Protein AF-S8D7U5-F1 (afdb_monomer)

Sequence (157 aa):
PKLEPFSRSRIDRAVKEPPLIQKSENQIADYCLILEGDEAYSCWKAYFELKQLEKEAPKEEVERLIIEAGGVKSLIGCLHGVTAIHKQKKESVTPSKKVTNLNTETRSCPIPDGLPKTQEELDEEETAKMPDSPFTRLLRARGRYPAWYSPAPEHET

Foldseek 3Di:
DDDDPPCPDPVNVVVPDDQPLVVLLVVLVVVLVVDDDPVSVLSVVLSVLLVVCPVVDPPVVSNVLSVVLVDNVSSSVVSVVVVVVVVVVVPVVDDDPPPPDDDDPDPPDDDPPDDPDDPVRVVVVVVPDDDDDPVSVVCVVVPPDDPVDDDDPPDDD

Nearest PDB structures (foldseek):
  6yj4-assembly1_V  TM=3.346E-01  e=2.349E+00  Yarrowia lipolytica
  7ung-assembly1_B0  TM=1.938E-01  e=5.576E-01  Homo sapiens
  3jcs-assembly1_a  TM=1.937E-01  e=6.909E+00  Leishmania donovani

InterPro domains:
  IPR037502 CCG-binding protein 1 [PTHR36345] (1-157)

Structure (mmCIF, N/CA/C/O backbone):
data_AF-S8D7U5-F1
#
_entry.id   AF-S8D7U5-F1
#
loop_
_atom_site.group_PDB
_atom_site.id
_atom_site.type_symbol
_atom_site.label_atom_id
_atom_site.label_alt_id
_atom_site.label_comp_id
_atom_site.label_asym_id
_atom_site.label_entity_id
_atom_site.label_seq_id
_atom_site.pdbx_PDB_ins_code
_atom_site.Cartn_x
_atom_site.Cartn_y
_atom_site.Cartn_z
_atom_site.occupancy
_atom_site.B_iso_or_equiv
_atom_site.auth_seq_id
_atom_site.auth_comp_id
_atom_site.auth_asym_id
_atom_site.auth_atom_id
_atom_site.pdbx_PDB_model_num
ATOM 1 N N . PRO A 1 1 ? -21.044 36.018 30.088 1.00 57.91 1 PRO A N 1
ATOM 2 C CA . PRO A 1 1 ? -21.671 34.819 29.478 1.00 57.91 1 PRO A CA 1
ATOM 3 C C . PRO A 1 1 ? -20.945 33.539 29.921 1.00 57.91 1 PRO A C 1
ATOM 5 O O . PRO A 1 1 ? -19.754 33.401 29.661 1.00 57.91 1 PRO A O 1
ATOM 8 N N . LYS A 1 2 ? -21.627 32.649 30.655 1.00 53.25 2 LYS A N 1
ATOM 9 C CA . LYS A 1 2 ? -21.073 31.334 31.012 1.00 53.25 2 LYS A CA 1
ATOM 10 C C . LYS A 1 2 ? -21.008 30.501 29.732 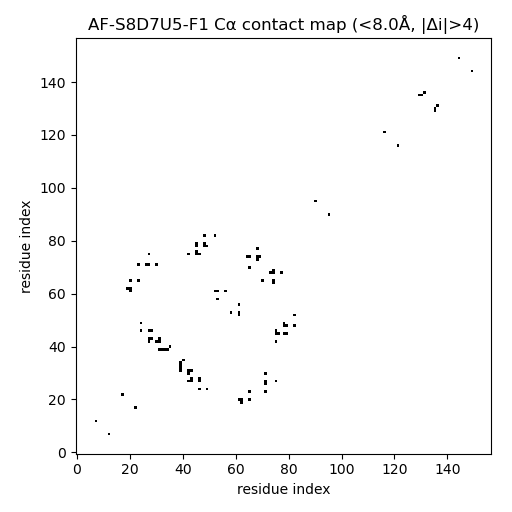1.00 53.25 2 LYS A C 1
ATOM 12 O O . LYS A 1 2 ? -22.033 30.314 29.088 1.00 53.25 2 LYS A O 1
ATOM 17 N N . LEU A 1 3 ? -19.803 30.096 29.338 1.00 64.12 3 LEU A N 1
ATOM 18 C CA . LEU A 1 3 ? -19.605 29.191 28.210 1.00 64.12 3 LEU A CA 1
ATOM 19 C C . LEU A 1 3 ? -20.190 27.830 28.595 1.00 64.12 3 LEU A C 1
ATOM 21 O O . LEU A 1 3 ? -19.908 27.331 29.686 1.00 64.12 3 LEU A O 1
ATOM 25 N N . GLU A 1 4 ? -21.028 27.279 27.719 1.00 65.94 4 GLU A N 1
ATOM 26 C CA . GLU A 1 4 ? -21.541 25.913 27.829 1.00 65.94 4 GLU A CA 1
ATOM 27 C C . GLU A 1 4 ? -20.374 24.944 28.093 1.00 65.94 4 GLU A C 1
ATOM 29 O O . GLU A 1 4 ? -19.299 25.099 27.496 1.00 65.94 4 GLU A O 1
ATOM 34 N N . PRO A 1 5 ? -20.537 23.960 28.993 1.00 62.28 5 PRO A N 1
ATOM 35 C CA . PRO A 1 5 ? -19.506 22.962 29.223 1.00 62.28 5 PRO A CA 1
ATOM 36 C C . PRO A 1 5 ? -19.161 22.261 27.903 1.00 62.28 5 PRO A C 1
ATOM 38 O O . PRO A 1 5 ? -20.036 21.855 27.142 1.00 62.28 5 PRO A O 1
ATOM 41 N N . PHE A 1 6 ? -17.862 22.078 27.647 1.00 60.34 6 PHE A N 1
ATOM 42 C CA . PHE A 1 6 ? -17.303 21.358 26.493 1.00 60.34 6 PHE A CA 1
ATOM 43 C C . PHE A 1 6 ? -17.616 19.842 26.512 1.00 60.34 6 PHE A C 1
ATOM 45 O O . PHE A 1 6 ? -16.821 19.021 26.056 1.00 60.34 6 PHE A O 1
ATOM 52 N N . SER A 1 7 ? -18.764 19.416 27.038 1.00 61.59 7 SER A N 1
ATOM 53 C CA . SER A 1 7 ? -19.186 18.021 26.995 1.00 61.59 7 SER A CA 1
ATOM 54 C C . SER A 1 7 ? -19.804 17.718 25.632 1.00 61.59 7 SER A C 1
ATOM 56 O O . SER A 1 7 ? -21.020 17.600 25.491 1.00 61.59 7 SER A O 1
ATOM 58 N N . ARG A 1 8 ? -18.960 17.571 24.604 1.00 59.62 8 ARG A N 1
ATOM 59 C CA . ARG A 1 8 ? -19.375 16.840 23.401 1.00 59.62 8 ARG A CA 1
ATOM 60 C C . ARG A 1 8 ? -19.725 15.421 23.835 1.00 59.62 8 ARG A C 1
ATOM 62 O O . ARG A 1 8 ? -18.901 14.740 24.448 1.00 59.62 8 ARG A O 1
ATOM 69 N N . SER A 1 9 ? -20.958 14.991 23.575 1.00 64.94 9 SER A N 1
ATOM 70 C CA . SER A 1 9 ? -21.384 13.640 23.928 1.00 64.94 9 SER A CA 1
ATOM 71 C C . SER A 1 9 ? -20.519 12.626 23.166 1.00 64.94 9 SER A C 1
ATOM 73 O O . SER A 1 9 ? -20.139 12.850 22.016 1.00 64.94 9 SER A O 1
ATOM 75 N N . ARG A 1 10 ? -20.180 11.495 23.801 1.00 60.50 10 ARG A N 1
ATOM 76 C CA . ARG A 1 10 ? -19.413 10.410 23.150 1.00 60.50 10 ARG A CA 1
ATOM 77 C C . ARG A 1 10 ? -20.063 9.948 21.836 1.00 60.50 10 ARG A C 1
ATOM 79 O O . ARG A 1 10 ? -19.364 9.526 20.924 1.00 60.50 10 ARG A O 1
ATOM 86 N N . ILE A 1 11 ? -21.384 10.089 21.747 1.00 60.91 11 ILE A N 1
ATOM 87 C CA . ILE A 1 11 ? -22.204 9.753 20.584 1.00 60.91 11 ILE A CA 1
ATOM 88 C C . ILE A 1 11 ? -21.976 10.765 19.452 1.00 60.91 11 ILE A C 1
ATOM 90 O O . ILE A 1 11 ? -21.735 10.360 18.322 1.00 60.91 11 ILE A O 1
ATOM 94 N N . ASP A 1 12 ? -21.949 12.066 19.753 1.00 58.88 12 ASP A N 1
ATOM 95 C CA . ASP A 1 12 ? -21.686 13.123 18.762 1.00 58.88 12 ASP A CA 1
ATOM 96 C C . ASP A 1 12 ? -20.269 13.004 18.160 1.00 58.88 12 ASP A C 1
ATOM 98 O O . ASP A 1 12 ? -20.044 13.278 16.982 1.00 58.88 12 ASP A O 1
ATOM 102 N N . ARG A 1 13 ? -19.310 12.487 18.942 1.00 59.19 13 ARG A N 1
ATOM 103 C CA . ARG A 1 13 ? -17.960 12.159 18.456 1.00 59.19 13 ARG A CA 1
ATOM 104 C C . ARG A 1 13 ? -17.940 10.937 17.530 1.00 59.19 13 ARG A C 1
ATOM 106 O O . ARG A 1 13 ? -17.255 10.976 16.516 1.00 59.19 13 ARG A O 1
ATOM 113 N N . ALA A 1 14 ? -18.708 9.893 17.843 1.00 59.56 14 ALA A N 1
ATOM 114 C CA . ALA A 1 14 ? -18.807 8.686 17.018 1.00 59.56 14 ALA A CA 1
ATOM 115 C C . ALA A 1 14 ? -19.539 8.922 15.685 1.00 59.56 14 ALA A C 1
ATOM 117 O O . ALA A 1 14 ? -19.235 8.268 14.696 1.00 59.56 14 ALA A O 1
ATOM 118 N N . VAL A 1 15 ? -20.487 9.865 15.647 1.00 57.50 15 VAL A N 1
ATOM 119 C CA . VAL A 1 15 ? -21.241 10.214 14.429 1.00 57.50 15 VAL A CA 1
ATOM 120 C C . VAL A 1 15 ? -20.418 11.088 13.478 1.00 57.50 15 VAL A C 1
ATOM 122 O O . VAL A 1 15 ? -20.611 11.036 12.265 1.00 57.50 15 VAL A O 1
ATOM 125 N N . LYS A 1 16 ? -19.505 11.906 14.014 1.00 54.47 16 LYS A N 1
ATOM 126 C CA . LYS A 1 16 ? -18.774 12.918 13.238 1.00 54.47 16 LYS A CA 1
ATOM 127 C C . LYS A 1 16 ? -17.364 12.498 12.839 1.00 54.47 16 LYS A C 1
ATOM 129 O O . LYS A 1 16 ? -16.827 13.026 11.868 1.00 54.47 16 LYS A O 1
ATOM 134 N N . GLU A 1 17 ? -16.744 11.589 13.587 1.00 54.56 17 GLU A N 1
ATOM 135 C CA . GLU A 1 17 ? -15.427 11.072 13.245 1.00 54.56 17 GLU A CA 1
ATOM 136 C C . GLU A 1 17 ? -15.556 9.891 12.272 1.00 54.56 17 GLU A C 1
ATOM 138 O O . GLU A 1 17 ? -16.185 8.894 12.626 1.00 54.56 17 GLU A O 1
ATOM 143 N N . PRO A 1 18 ? -14.952 9.965 11.067 1.00 64.75 18 PRO A N 1
ATOM 144 C CA . PRO A 1 18 ? -14.924 8.816 10.173 1.00 64.75 18 PRO A CA 1
ATOM 145 C C . PRO A 1 18 ? -14.274 7.615 10.878 1.00 64.75 18 PRO A C 1
ATOM 147 O O . PRO A 1 18 ? -13.407 7.824 11.742 1.00 64.75 18 PRO A O 1
ATOM 150 N N . PRO A 1 19 ? -14.680 6.378 10.533 1.00 81.94 19 PRO A N 1
ATOM 151 C CA . PRO A 1 19 ? -14.127 5.169 11.131 1.00 81.94 19 PRO A CA 1
ATOM 152 C C . PRO A 1 19 ? -12.598 5.212 11.086 1.00 81.94 19 PRO A C 1
ATOM 154 O O . PRO A 1 19 ? -12.007 5.692 10.115 1.00 81.94 19 PRO A O 1
ATOM 157 N N . LEU A 1 20 ? -11.952 4.749 12.159 1.00 85.75 20 LEU A N 1
ATOM 158 C CA . LEU A 1 20 ? -10.504 4.889 12.346 1.00 85.75 20 LEU A CA 1
ATOM 159 C C . LEU A 1 20 ? -9.718 4.320 11.154 1.00 85.75 20 LEU A C 1
ATOM 161 O O . LEU A 1 20 ? -8.744 4.924 10.709 1.00 85.75 20 LEU A O 1
ATOM 165 N N . ILE A 1 21 ? -10.215 3.218 10.593 1.00 87.56 21 ILE A N 1
ATOM 166 C CA . ILE A 1 21 ? -9.684 2.574 9.390 1.00 87.56 21 ILE A CA 1
ATOM 167 C C . ILE A 1 21 ? -9.692 3.550 8.206 1.00 87.56 21 ILE A C 1
ATOM 169 O O . ILE A 1 21 ? -8.641 3.824 7.635 1.00 87.56 21 ILE A O 1
ATOM 173 N N . GLN A 1 22 ? -10.827 4.187 7.906 1.00 90.56 22 GLN A N 1
ATOM 174 C CA . GLN A 1 22 ? -10.925 5.159 6.812 1.00 90.56 22 GLN A CA 1
ATOM 175 C C . GLN A 1 22 ? -9.991 6.363 7.011 1.00 90.56 22 GLN A C 1
ATOM 177 O O . GLN A 1 22 ? -9.412 6.870 6.051 1.00 90.56 22 GLN A O 1
ATOM 182 N N . LYS A 1 23 ? -9.796 6.824 8.254 1.00 90.88 23 LYS A N 1
ATOM 183 C CA . LYS A 1 23 ? -8.806 7.878 8.536 1.00 90.88 23 LYS A CA 1
ATOM 184 C C . LYS A 1 23 ? -7.391 7.418 8.204 1.00 90.88 23 LYS A C 1
ATOM 186 O O . LYS A 1 23 ? -6.655 8.164 7.567 1.00 90.88 23 LYS A O 1
ATOM 191 N N . SER A 1 24 ? -7.022 6.212 8.631 1.00 92.00 24 SER A N 1
ATOM 192 C CA . SER A 1 24 ? -5.694 5.657 8.365 1.00 92.00 24 SER A CA 1
ATOM 193 C C . SER A 1 24 ? -5.453 5.417 6.873 1.00 92.00 24 SER A C 1
ATOM 195 O O . SER A 1 24 ? -4.368 5.698 6.382 1.00 92.00 24 SER A O 1
ATOM 197 N N . GLU A 1 25 ? -6.477 5.006 6.125 1.00 93.19 25 GLU A N 1
ATOM 198 C CA . GLU A 1 25 ? -6.412 4.854 4.670 1.00 93.19 25 GLU A CA 1
ATOM 199 C C . GLU A 1 25 ? -6.118 6.172 3.966 1.00 93.19 25 GLU A C 1
ATOM 201 O O . GLU A 1 25 ? -5.229 6.224 3.120 1.00 93.19 25 GLU A O 1
ATOM 206 N N . ASN A 1 26 ? -6.835 7.235 4.336 1.00 93.88 26 ASN A N 1
ATOM 207 C CA . ASN A 1 26 ? -6.599 8.561 3.775 1.00 93.88 26 ASN A CA 1
ATOM 208 C C . ASN A 1 26 ? -5.185 9.047 4.113 1.00 93.88 26 ASN A C 1
ATOM 210 O O . ASN A 1 26 ? -4.484 9.535 3.239 1.00 93.88 26 ASN A O 1
ATOM 214 N N . GLN A 1 27 ? -4.729 8.839 5.351 1.00 94.12 27 GLN A N 1
ATOM 215 C CA . GLN A 1 27 ? -3.374 9.212 5.765 1.00 94.12 27 GLN A CA 1
ATOM 216 C C . GLN A 1 27 ? -2.282 8.443 5.012 1.00 94.12 27 GLN A C 1
ATOM 218 O O . GLN A 1 27 ? -1.257 9.030 4.672 1.00 94.12 27 GLN A O 1
ATOM 223 N N . ILE A 1 28 ? -2.481 7.145 4.758 1.00 95.25 28 ILE A N 1
ATOM 224 C CA . ILE A 1 28 ? -1.566 6.356 3.927 1.00 95.25 28 ILE A CA 1
ATOM 225 C C . ILE A 1 28 ? -1.582 6.904 2.501 1.00 95.25 28 ILE A C 1
ATOM 227 O O . ILE A 1 28 ? -0.514 7.167 1.966 1.00 95.25 28 ILE A O 1
ATOM 231 N N . ALA A 1 29 ? -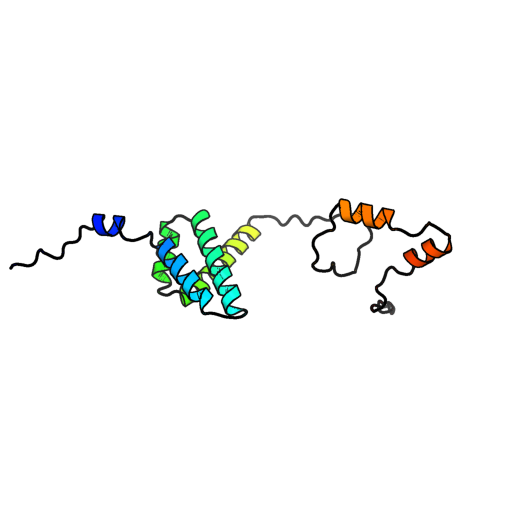2.757 7.127 1.906 1.00 95.38 29 ALA A N 1
ATOM 232 C CA . ALA A 1 29 ? -2.871 7.652 0.547 1.00 95.38 29 ALA A CA 1
ATOM 233 C C . ALA A 1 29 ? -2.173 9.015 0.400 1.00 95.38 29 ALA A C 1
ATOM 235 O O . ALA A 1 29 ? -1.339 9.177 -0.487 1.00 95.38 29 ALA A O 1
ATOM 236 N N . ASP A 1 30 ? -2.434 9.951 1.316 1.00 96.00 30 ASP A N 1
ATOM 237 C CA . ASP A 1 30 ? -1.786 11.265 1.354 1.00 96.00 30 ASP A CA 1
ATOM 238 C C . ASP A 1 30 ? -0.260 11.138 1.475 1.00 96.00 30 ASP A C 1
ATOM 240 O O . ASP A 1 30 ? 0.486 11.855 0.810 1.00 96.00 30 ASP A O 1
ATOM 244 N N . TYR A 1 31 ? 0.221 10.194 2.289 1.00 95.25 31 TYR A N 1
ATOM 245 C CA . TYR A 1 31 ? 1.650 9.925 2.428 1.00 95.25 31 TYR A CA 1
ATOM 246 C C . TYR A 1 31 ? 2.253 9.318 1.152 1.00 95.25 31 TYR A C 1
ATOM 248 O O . TYR A 1 31 ? 3.333 9.732 0.736 1.00 95.25 31 TYR A O 1
ATOM 256 N N . CYS A 1 32 ? 1.550 8.394 0.491 1.00 95.56 32 CYS A N 1
ATOM 257 C CA . CYS A 1 32 ? 2.016 7.775 -0.749 1.00 95.56 32 CYS A CA 1
ATOM 258 C C . CYS A 1 32 ? 2.109 8.773 -1.909 1.00 95.56 32 CYS A C 1
ATOM 260 O O . CYS A 1 32 ? 2.929 8.571 -2.798 1.00 95.56 32 CYS A O 1
ATOM 262 N N . LEU A 1 33 ? 1.305 9.843 -1.905 1.00 95.12 33 LEU A N 1
ATOM 263 C CA . LEU A 1 33 ? 1.369 10.906 -2.915 1.00 95.12 33 LEU A CA 1
ATOM 264 C C . LEU A 1 33 ? 2.641 11.760 -2.818 1.00 95.12 33 LEU A C 1
ATOM 266 O O . LEU A 1 33 ? 3.023 12.386 -3.800 1.00 95.12 33 LEU A O 1
ATOM 270 N N . ILE A 1 34 ? 3.273 11.814 -1.643 1.00 95.38 34 ILE A N 1
ATOM 271 C CA . ILE A 1 34 ? 4.488 12.609 -1.402 1.00 95.38 34 ILE A CA 1
ATOM 272 C C . ILE A 1 34 ? 5.755 11.814 -1.762 1.00 95.38 34 ILE A C 1
ATOM 274 O O . ILE A 1 34 ? 6.812 12.402 -1.981 1.00 95.38 34 ILE A O 1
ATOM 278 N N . LEU A 1 35 ? 5.668 10.484 -1.796 1.00 94.62 35 LEU A N 1
ATOM 279 C CA . LEU A 1 35 ? 6.797 9.604 -2.083 1.00 94.62 35 LEU A CA 1
ATOM 280 C C . LEU A 1 35 ? 6.982 9.383 -3.588 1.00 94.62 35 LEU A C 1
ATOM 282 O O . LEU A 1 35 ? 6.026 9.401 -4.359 1.00 94.62 35 LEU A O 1
ATOM 286 N N . GLU A 1 36 ? 8.214 9.073 -3.987 1.00 94.56 36 GLU A N 1
ATOM 287 C CA . GLU A 1 36 ? 8.573 8.713 -5.362 1.00 94.56 36 GLU A CA 1
ATOM 288 C C . GLU A 1 36 ? 9.324 7.369 -5.399 1.00 94.56 36 GLU A C 1
ATOM 290 O O . GLU A 1 36 ? 9.890 6.920 -4.399 1.00 94.56 36 GLU A O 1
ATOM 295 N N . GLY A 1 37 ? 9.321 6.704 -6.559 1.00 94.56 37 GLY A N 1
ATOM 296 C CA . GLY A 1 37 ? 10.062 5.457 -6.785 1.00 94.56 37 GLY A CA 1
ATOM 297 C C . GLY A 1 37 ? 9.534 4.243 -6.006 1.00 94.56 37 GLY A C 1
ATOM 298 O O . GLY A 1 37 ? 8.326 4.071 -5.822 1.00 94.56 37 GLY A O 1
ATOM 299 N N . ASP A 1 38 ? 10.450 3.382 -5.559 1.00 93.12 38 ASP A N 1
ATOM 300 C CA . ASP A 1 38 ? 10.125 2.110 -4.894 1.00 93.12 38 ASP A CA 1
ATOM 301 C C . ASP A 1 38 ? 9.404 2.305 -3.553 1.00 93.12 38 ASP A C 1
ATOM 303 O O . ASP A 1 38 ? 8.550 1.499 -3.173 1.00 93.12 38 ASP A O 1
ATOM 307 N N . GLU A 1 39 ? 9.695 3.400 -2.848 1.00 92.56 39 GLU A N 1
ATOM 308 C CA . GLU A 1 39 ? 9.019 3.736 -1.595 1.00 92.56 39 GLU A CA 1
ATOM 309 C C . GLU A 1 39 ? 7.536 4.045 -1.829 1.00 92.56 39 GLU A C 1
ATOM 311 O O . GLU A 1 39 ? 6.681 3.595 -1.061 1.00 92.56 39 GLU A O 1
ATOM 316 N N . ALA A 1 40 ? 7.215 4.745 -2.923 1.00 94.00 40 ALA A N 1
ATOM 317 C CA . ALA A 1 40 ? 5.836 5.011 -3.320 1.00 94.00 40 ALA A CA 1
ATOM 318 C C . ALA A 1 40 ? 5.103 3.711 -3.674 1.00 94.00 40 ALA A C 1
ATOM 320 O O . ALA A 1 40 ? 3.977 3.494 -3.224 1.00 94.00 40 ALA A O 1
ATOM 321 N N . TYR A 1 41 ? 5.756 2.811 -4.419 1.00 94.88 41 TYR A N 1
ATOM 322 C CA . TYR A 1 41 ? 5.191 1.500 -4.742 1.00 94.88 41 TYR A CA 1
ATOM 323 C C . TYR A 1 41 ? 4.899 0.679 -3.478 1.00 94.88 41 TYR A C 1
ATOM 325 O O . TYR A 1 41 ? 3.792 0.157 -3.319 1.00 94.88 41 TYR A O 1
ATOM 333 N N . SER A 1 42 ? 5.856 0.601 -2.547 1.00 95.06 42 SER A N 1
ATOM 334 C CA . SER A 1 42 ? 5.667 -0.091 -1.267 1.00 95.06 42 SER A CA 1
ATOM 335 C C . SER A 1 42 ? 4.526 0.534 -0.457 1.00 95.06 42 SER A C 1
ATOM 337 O O . SER A 1 42 ? 3.677 -0.183 0.068 1.00 95.06 42 SER A O 1
ATOM 339 N N . CYS A 1 43 ? 4.442 1.865 -0.417 1.00 96.81 43 CYS A N 1
ATOM 340 C CA . CYS A 1 43 ? 3.373 2.587 0.269 1.00 96.81 43 CYS A CA 1
ATOM 341 C C . CYS A 1 43 ? 1.985 2.243 -0.297 1.00 96.81 43 CYS A C 1
ATOM 343 O O . CYS A 1 43 ? 1.085 1.844 0.448 1.00 96.81 43 CYS A O 1
ATOM 345 N N . TRP A 1 44 ? 1.816 2.315 -1.621 1.00 97.00 44 TRP A N 1
ATOM 346 C CA . TRP A 1 44 ? 0.558 1.950 -2.279 1.00 97.00 44 TRP A CA 1
ATOM 347 C C . TRP A 1 44 ? 0.210 0.478 -2.078 1.00 97.00 44 TRP A C 1
ATOM 349 O O . TRP A 1 44 ? -0.953 0.126 -1.883 1.00 97.00 44 TRP A O 1
ATOM 359 N N . LYS A 1 45 ? 1.211 -0.400 -2.057 1.00 96.50 45 LYS A N 1
ATOM 360 C CA . LYS A 1 45 ? 1.007 -1.808 -1.727 1.00 96.50 45 LYS A CA 1
ATOM 361 C C . LYS A 1 45 ? 0.466 -1.980 -0.304 1.00 96.50 45 LYS A C 1
ATOM 363 O O . LYS A 1 45 ? -0.493 -2.729 -0.126 1.00 96.50 45 LYS A O 1
ATOM 368 N N . ALA A 1 46 ? 1.000 -1.256 0.681 1.00 96.62 46 ALA A N 1
ATOM 369 C CA . ALA A 1 46 ? 0.487 -1.289 2.052 1.00 96.62 46 ALA A CA 1
ATOM 370 C C . ALA A 1 46 ? -0.965 -0.788 2.141 1.00 96.62 46 ALA A C 1
ATOM 372 O O . ALA A 1 46 ? -1.767 -1.364 2.874 1.00 96.62 46 ALA A O 1
ATOM 373 N N . TYR A 1 47 ? -1.341 0.223 1.351 1.00 96.12 47 TYR A N 1
ATOM 374 C CA . TYR A 1 47 ? -2.733 0.675 1.250 1.00 96.12 47 TYR A CA 1
ATOM 375 C C . TYR A 1 47 ? -3.680 -0.464 0.824 1.00 96.12 47 TYR A C 1
ATOM 377 O O . TYR A 1 47 ? -4.710 -0.701 1.460 1.00 96.12 47 TYR A O 1
ATOM 385 N N . PHE A 1 48 ? -3.318 -1.220 -0.218 1.00 95.50 48 PHE A N 1
ATOM 386 C CA . PHE A 1 48 ? -4.117 -2.369 -0.661 1.00 95.50 48 PHE A CA 1
ATOM 387 C C . PHE A 1 48 ? -4.110 -3.521 0.347 1.00 95.50 48 PHE A C 1
ATOM 389 O O . PHE A 1 48 ? -5.119 -4.205 0.511 1.00 95.50 48 PHE A O 1
ATOM 396 N N . GLU A 1 49 ? -2.996 -3.728 1.043 1.00 95.12 49 GLU A N 1
ATOM 397 C CA . GLU A 1 49 ? -2.881 -4.720 2.110 1.00 95.12 49 GLU A CA 1
ATOM 398 C C . GLU A 1 49 ? -3.793 -4.391 3.299 1.00 95.12 49 GLU A C 1
ATOM 400 O O . GLU A 1 49 ? -4.467 -5.291 3.798 1.00 95.12 49 GLU A O 1
ATOM 405 N N . LEU A 1 50 ? -3.913 -3.116 3.689 1.00 94.06 50 LEU A N 1
ATOM 406 C CA . LEU A 1 50 ? -4.871 -2.670 4.707 1.00 94.06 50 LEU A CA 1
ATOM 407 C C . LEU A 1 50 ? -6.318 -2.935 4.270 1.00 94.06 50 LEU A C 1
ATOM 409 O O . LEU A 1 50 ? -7.094 -3.509 5.033 1.00 94.06 50 LEU A O 1
ATOM 413 N N . LYS A 1 51 ? -6.662 -2.602 3.019 1.00 93.25 51 LYS A N 1
ATOM 414 C CA . LYS A 1 51 ? -7.983 -2.891 2.431 1.00 93.25 51 LYS A CA 1
ATOM 415 C C . LYS A 1 51 ? -8.302 -4.380 2.376 1.00 93.25 51 LYS A C 1
ATOM 417 O O . LYS A 1 51 ? -9.460 -4.777 2.501 1.00 93.25 51 LYS A O 1
ATOM 422 N N . GLN A 1 52 ? -7.292 -5.212 2.145 1.00 92.75 52 GLN A N 1
ATOM 423 C CA . GLN A 1 52 ? -7.459 -6.657 2.158 1.00 92.75 52 GLN A CA 1
ATOM 424 C C . GLN A 1 52 ? -7.639 -7.173 3.588 1.00 92.75 52 GLN A C 1
ATOM 426 O O . GLN A 1 52 ? -8.508 -8.008 3.829 1.00 92.75 52 GLN A O 1
ATOM 431 N N . LEU A 1 53 ? -6.868 -6.648 4.540 1.00 91.44 53 LEU A N 1
ATOM 432 C CA . LEU A 1 53 ? -6.969 -7.018 5.946 1.00 91.44 53 LEU A CA 1
ATOM 433 C C . LEU A 1 53 ? -8.330 -6.630 6.540 1.00 91.44 53 LEU A C 1
ATOM 435 O O . LEU A 1 53 ? -8.905 -7.425 7.272 1.00 91.44 53 LEU A O 1
ATOM 439 N N . GLU A 1 54 ? -8.897 -5.483 6.151 1.00 90.62 54 GLU A N 1
ATOM 440 C CA . GLU A 1 54 ? -10.262 -5.070 6.521 1.00 90.62 54 GLU A CA 1
ATOM 441 C C . GLU A 1 54 ? -11.327 -6.108 6.112 1.00 90.62 54 GLU A C 1
ATOM 443 O O . GLU A 1 54 ? -12.345 -6.259 6.788 1.00 90.62 54 GLU A O 1
ATOM 448 N N . LYS A 1 55 ? -11.098 -6.846 5.017 1.00 89.75 55 LYS A N 1
ATOM 449 C CA . LYS A 1 55 ? -12.009 -7.898 4.536 1.00 89.75 55 LYS A CA 1
ATOM 450 C C . LYS A 1 55 ? -11.773 -9.250 5.205 1.00 89.75 55 LYS A C 1
ATOM 452 O O . LYS A 1 55 ? -12.712 -10.033 5.319 1.00 89.75 55 LYS A O 1
ATOM 457 N N . GLU A 1 56 ? -10.529 -9.559 5.564 1.00 88.94 56 GLU A N 1
ATOM 458 C CA . GLU A 1 56 ? -10.135 -10.875 6.085 1.00 88.94 56 GLU A CA 1
ATOM 459 C C . GLU A 1 56 ? -10.221 -10.969 7.616 1.00 88.94 56 GLU A C 1
ATOM 461 O O . GLU A 1 56 ? -10.508 -12.044 8.141 1.00 88.94 56 GLU A O 1
ATOM 466 N N . ALA A 1 57 ? -9.982 -9.866 8.327 1.00 87.75 57 ALA A N 1
ATOM 467 C CA . ALA A 1 57 ? -9.895 -9.806 9.783 1.00 87.75 57 ALA A CA 1
ATOM 468 C C . ALA A 1 57 ? -11.067 -9.015 10.400 1.00 87.75 57 ALA A C 1
ATOM 470 O O . ALA A 1 57 ? -11.688 -8.181 9.734 1.00 87.75 57 ALA A O 1
ATOM 471 N N . PRO A 1 58 ? -11.396 -9.240 11.686 1.00 89.25 58 PRO A N 1
ATOM 472 C CA . PRO A 1 58 ? -12.392 -8.432 12.378 1.00 89.25 58 PRO A CA 1
ATOM 473 C C . PRO A 1 58 ? -11.922 -6.977 12.521 1.00 89.25 58 PRO A C 1
ATOM 475 O O . PRO A 1 58 ? -10.756 -6.707 12.811 1.00 89.25 58 PRO A O 1
ATOM 478 N N . LYS A 1 59 ? -12.858 -6.029 12.397 1.00 87.19 59 LYS A N 1
ATOM 479 C CA . LYS A 1 59 ? -12.574 -4.580 12.446 1.00 87.19 59 LYS A CA 1
ATOM 480 C C . LYS A 1 59 ? -11.796 -4.157 13.695 1.00 87.19 59 LYS A C 1
ATOM 482 O O . LYS A 1 59 ? -10.879 -3.353 13.598 1.00 87.19 59 LYS A O 1
ATOM 487 N N . GLU A 1 60 ? -12.110 -4.749 14.844 1.00 87.50 60 GLU A N 1
ATOM 488 C CA . GLU A 1 60 ? -11.437 -4.469 16.120 1.00 87.50 60 GLU A CA 1
ATOM 489 C C . GLU A 1 60 ? -9.939 -4.815 16.100 1.00 87.50 60 GLU A C 1
ATOM 491 O O . GLU A 1 60 ? -9.133 -4.153 16.748 1.00 87.50 60 GLU A O 1
ATOM 496 N N . GLU A 1 61 ? -9.538 -5.859 15.371 1.00 88.19 61 GLU A N 1
ATOM 497 C CA . GLU A 1 61 ? -8.130 -6.245 15.242 1.00 88.19 61 GLU A CA 1
ATOM 498 C C . GLU A 1 61 ? -7.366 -5.270 14.347 1.00 88.19 61 GLU A C 1
ATOM 500 O O . GLU A 1 61 ? -6.268 -4.846 14.703 1.00 88.19 61 GLU A O 1
ATOM 505 N N . VAL A 1 62 ? -7.990 -4.837 13.249 1.00 90.12 62 VAL A N 1
ATOM 506 C CA . VAL A 1 62 ? -7.425 -3.823 12.350 1.00 90.12 62 VAL A CA 1
ATOM 507 C C . VAL A 1 62 ? -7.261 -2.486 13.074 1.00 90.12 62 VAL A C 1
ATOM 509 O O . VAL A 1 62 ? -6.213 -1.852 12.979 1.00 90.12 62 VAL A O 1
ATOM 512 N N . GLU A 1 63 ? -8.255 -2.073 13.861 1.00 90.56 63 GLU A N 1
ATOM 513 C CA . GLU A 1 63 ? -8.177 -0.847 14.660 1.00 90.56 63 GLU A CA 1
ATOM 514 C C . GLU A 1 63 ? -7.086 -0.915 15.732 1.00 90.56 63 GLU A C 1
ATOM 516 O O . GLU A 1 63 ? -6.342 0.052 15.903 1.00 90.56 63 GLU A O 1
ATOM 521 N N . ARG A 1 64 ? -6.932 -2.057 16.416 1.00 90.81 64 ARG A N 1
ATOM 522 C CA . ARG A 1 64 ? -5.828 -2.262 17.368 1.00 90.81 64 ARG A CA 1
ATOM 523 C C . ARG A 1 64 ? -4.468 -2.122 16.696 1.00 90.81 64 ARG A C 1
ATOM 525 O O . ARG A 1 64 ? -3.613 -1.424 17.233 1.00 90.81 64 ARG A O 1
ATOM 532 N N . LEU A 1 65 ? -4.299 -2.709 15.513 1.00 91.38 65 LEU A N 1
ATOM 533 C CA . LEU A 1 65 ? -3.060 -2.613 14.744 1.00 91.38 65 LEU A CA 1
ATOM 534 C C . LEU A 1 65 ? -2.739 -1.163 14.346 1.00 91.38 65 LEU A C 1
ATOM 536 O O . LEU A 1 65 ? -1.593 -0.731 14.459 1.00 91.38 65 LEU A O 1
ATOM 540 N N . ILE A 1 66 ? -3.748 -0.385 13.943 1.00 92.00 66 ILE A N 1
ATOM 541 C CA . ILE A 1 66 ? -3.581 1.043 13.625 1.00 92.00 66 ILE A CA 1
ATOM 542 C C . ILE A 1 66 ? -3.135 1.837 14.863 1.00 92.00 66 ILE A C 1
ATOM 544 O O . ILE A 1 66 ? -2.258 2.696 14.760 1.00 92.00 66 ILE A O 1
ATOM 548 N N . ILE A 1 67 ? -3.719 1.553 16.031 1.00 91.81 67 ILE A N 1
ATOM 549 C CA . ILE A 1 67 ? -3.374 2.229 17.290 1.00 91.81 67 ILE A CA 1
ATOM 550 C C . ILE A 1 67 ? -1.953 1.865 17.736 1.00 91.81 67 ILE A C 1
ATOM 552 O O . ILE A 1 67 ? -1.196 2.750 18.128 1.00 91.81 67 ILE A O 1
ATOM 556 N N . GLU A 1 68 ? -1.583 0.586 17.659 1.00 92.62 68 GLU A N 1
ATOM 557 C CA . GLU A 1 68 ? -0.270 0.084 18.079 1.00 92.62 68 GLU A CA 1
ATOM 558 C C . GLU A 1 68 ? 0.865 0.605 17.190 1.00 92.62 68 GLU A C 1
ATOM 560 O O . GLU A 1 68 ? 1.933 0.952 17.691 1.00 92.62 68 GLU A O 1
ATOM 565 N N . ALA A 1 69 ? 0.624 0.741 15.882 1.00 91.50 69 ALA A N 1
ATOM 566 C CA . ALA A 1 69 ? 1.620 1.258 14.950 1.00 91.50 69 ALA A CA 1
ATOM 567 C C . ALA A 1 69 ? 2.020 2.719 15.235 1.00 91.50 69 ALA A C 1
ATOM 569 O O . ALA A 1 69 ? 3.137 3.124 14.908 1.00 91.50 69 ALA A O 1
ATOM 570 N N . GLY A 1 70 ? 1.126 3.529 15.819 1.00 86.81 70 GLY A N 1
ATOM 571 C CA . GLY A 1 70 ? 1.429 4.883 16.305 1.00 86.81 70 GLY A CA 1
ATOM 572 C C . GLY A 1 70 ? 1.857 5.912 15.242 1.00 86.81 70 GLY A C 1
ATOM 573 O O . GLY A 1 70 ? 2.206 7.038 15.595 1.00 86.81 70 GLY A O 1
ATOM 574 N N . GLY A 1 71 ? 1.835 5.566 13.950 1.00 91.81 71 GLY A N 1
ATOM 575 C CA . GLY A 1 71 ? 2.209 6.459 12.852 1.00 91.81 71 GLY A CA 1
ATOM 576 C C . GLY A 1 71 ? 2.163 5.790 11.477 1.00 91.81 71 GLY A C 1
ATOM 577 O O . GLY A 1 71 ? 2.290 4.575 11.363 1.00 91.81 71 GLY A O 1
ATOM 578 N N . VAL A 1 72 ? 2.012 6.593 10.416 1.00 92.19 72 VAL A N 1
ATOM 579 C CA . VAL A 1 72 ? 1.774 6.105 9.039 1.00 92.19 72 VAL A CA 1
ATOM 580 C C . VAL A 1 72 ? 2.950 5.286 8.496 1.00 92.19 72 VAL A C 1
ATOM 582 O O . VAL A 1 72 ? 2.743 4.219 7.928 1.00 92.19 72 VAL A O 1
ATOM 585 N N . LYS A 1 73 ? 4.195 5.731 8.720 1.00 92.81 73 LYS A N 1
ATOM 586 C CA . LYS A 1 73 ? 5.393 5.002 8.260 1.00 92.81 73 LYS A CA 1
ATOM 587 C C . LYS A 1 73 ? 5.534 3.638 8.940 1.00 92.81 73 LYS A C 1
ATOM 589 O O . LYS A 1 73 ? 5.778 2.638 8.272 1.00 92.81 73 LYS A O 1
ATOM 594 N N . SER A 1 74 ? 5.347 3.603 10.259 1.00 95.00 74 SER A N 1
ATOM 595 C CA . SER A 1 74 ? 5.366 2.364 11.040 1.00 95.00 74 SER A CA 1
ATOM 596 C C . SER A 1 74 ? 4.232 1.435 10.615 1.00 95.00 74 SER A C 1
ATOM 598 O O . SER A 1 74 ? 4.463 0.249 10.407 1.00 95.00 74 SER A O 1
ATOM 600 N N . LEU A 1 75 ? 3.032 1.985 10.400 1.00 95.12 75 LEU A N 1
ATOM 601 C CA . LEU A 1 75 ? 1.857 1.243 9.950 1.00 95.12 75 LEU A CA 1
ATOM 602 C C . LEU A 1 75 ? 2.095 0.560 8.599 1.00 95.12 75 LEU A C 1
ATOM 604 O O . LEU A 1 75 ? 1.781 -0.617 8.465 1.00 95.12 75 LEU A O 1
ATOM 608 N N . ILE A 1 76 ? 2.705 1.250 7.630 1.00 95.25 76 ILE A N 1
ATOM 609 C CA . ILE A 1 76 ? 3.085 0.673 6.328 1.00 95.25 76 ILE A CA 1
ATOM 610 C C . ILE A 1 76 ? 3.994 -0.552 6.513 1.00 95.25 76 ILE A C 1
ATOM 612 O O . ILE A 1 76 ? 3.734 -1.611 5.943 1.00 95.25 76 ILE A O 1
ATOM 616 N N . GLY A 1 77 ? 5.021 -0.444 7.362 1.00 93.88 77 GLY A N 1
ATOM 617 C CA . GLY A 1 77 ? 5.907 -1.570 7.676 1.00 93.88 77 GLY A CA 1
ATOM 618 C C . GLY A 1 77 ? 5.183 -2.729 8.370 1.00 93.88 77 GLY A C 1
ATOM 619 O O . GLY A 1 77 ? 5.363 -3.889 7.994 1.00 93.88 77 GLY A O 1
ATOM 620 N N . CYS A 1 78 ? 4.321 -2.425 9.346 1.00 94.00 78 CYS A N 1
ATOM 621 C CA . CYS A 1 78 ? 3.498 -3.420 10.031 1.00 94.00 78 CYS A CA 1
ATOM 622 C C . CYS A 1 78 ? 2.573 -4.160 9.055 1.00 94.00 78 CYS A C 1
ATOM 624 O O . CYS A 1 78 ? 2.479 -5.383 9.124 1.00 94.00 78 CYS A O 1
ATOM 626 N N . LEU A 1 79 ? 1.935 -3.452 8.117 1.00 94.88 79 LEU A N 1
ATOM 627 C CA . LEU A 1 79 ? 1.033 -4.038 7.120 1.00 94.88 79 LEU A CA 1
ATOM 628 C C . LEU A 1 79 ? 1.747 -5.047 6.217 1.00 94.88 79 LEU A C 1
ATOM 630 O O . LEU A 1 79 ? 1.253 -6.165 6.041 1.00 94.88 79 LEU A O 1
ATOM 634 N N . HIS A 1 80 ? 2.946 -4.710 5.741 1.00 95.12 80 HIS A N 1
ATOM 635 C CA . HIS A 1 80 ? 3.776 -5.644 4.979 1.00 95.12 80 HIS A CA 1
ATOM 636 C C . HIS A 1 80 ? 4.145 -6.888 5.794 1.00 95.12 80 HIS A C 1
ATOM 638 O O . HIS A 1 80 ? 4.079 -8.011 5.289 1.00 95.12 80 HIS A O 1
ATOM 644 N N . GLY A 1 81 ? 4.498 -6.710 7.070 1.00 93.94 81 GLY A N 1
ATOM 645 C CA . GLY A 1 81 ? 4.821 -7.820 7.967 1.00 93.94 81 GLY A CA 1
ATOM 646 C C . GLY A 1 81 ? 3.629 -8.749 8.209 1.00 93.94 81 GLY A C 1
ATOM 647 O O . GLY A 1 81 ? 3.733 -9.962 8.017 1.00 93.94 81 GLY A O 1
ATOM 648 N N . VAL A 1 82 ? 2.474 -8.190 8.578 1.00 92.44 82 VAL A N 1
ATOM 649 C CA . VAL A 1 82 ? 1.260 -8.969 8.865 1.00 92.44 82 VAL A CA 1
ATOM 650 C C . VAL A 1 82 ? 0.772 -9.716 7.628 1.00 92.44 82 VAL A C 1
ATOM 652 O O . VAL A 1 82 ? 0.435 -10.898 7.715 1.00 92.44 82 VAL A O 1
ATOM 655 N N . THR A 1 83 ? 0.781 -9.082 6.456 1.00 91.00 83 THR A N 1
ATOM 656 C CA . THR A 1 83 ? 0.365 -9.761 5.223 1.00 91.00 83 THR A CA 1
ATOM 657 C C . THR A 1 83 ? 1.348 -10.835 4.772 1.00 91.00 83 THR A C 1
ATOM 659 O O . THR A 1 83 ? 0.902 -11.875 4.282 1.00 91.00 83 THR A O 1
ATOM 662 N N . ALA A 1 84 ? 2.656 -10.657 4.978 1.00 92.06 84 ALA A N 1
ATOM 663 C CA . ALA A 1 84 ? 3.643 -11.708 4.733 1.00 92.06 84 ALA A CA 1
ATOM 664 C C . ALA A 1 84 ? 3.389 -12.938 5.621 1.00 92.06 84 ALA A C 1
ATOM 666 O O . ALA A 1 84 ? 3.351 -14.062 5.116 1.00 92.06 84 ALA A O 1
ATOM 667 N N . ILE A 1 85 ? 3.114 -12.730 6.914 1.00 90.56 85 ILE A N 1
ATOM 668 C CA . ILE A 1 85 ? 2.751 -13.807 7.849 1.00 90.56 85 ILE A CA 1
ATOM 669 C C . ILE A 1 85 ? 1.450 -14.490 7.404 1.00 90.56 85 ILE A C 1
ATOM 671 O O . ILE A 1 85 ? 1.356 -15.720 7.401 1.00 90.56 85 ILE A O 1
ATOM 675 N N . HIS A 1 86 ? 0.447 -13.715 6.977 1.00 85.88 86 HIS A N 1
ATOM 676 C CA . HIS A 1 86 ? -0.831 -14.268 6.531 1.00 85.88 86 HIS A CA 1
ATOM 677 C C . HIS A 1 86 ? -0.690 -15.113 5.254 1.00 85.88 86 HIS A C 1
ATOM 679 O O . HIS A 1 86 ? -1.320 -16.165 5.137 1.00 85.88 86 HIS A O 1
ATOM 685 N N . LYS A 1 87 ? 0.182 -14.707 4.321 1.00 86.25 87 LYS A N 1
ATOM 686 C CA . LYS A 1 87 ? 0.513 -15.486 3.116 1.00 86.25 87 LYS A CA 1
ATOM 687 C C . LYS A 1 87 ? 1.233 -16.788 3.456 1.00 86.25 87 LYS A C 1
ATOM 689 O O . LYS A 1 87 ? 0.775 -17.845 3.033 1.00 86.25 87 LYS A O 1
ATOM 694 N N . GLN A 1 88 ? 2.267 -16.738 4.298 1.00 85.75 88 GLN A N 1
ATOM 695 C CA . GLN A 1 88 ? 2.985 -17.940 4.745 1.00 85.75 88 GLN A CA 1
ATOM 696 C C . GLN A 1 88 ? 2.058 -18.936 5.456 1.00 85.75 88 GLN A C 1
ATOM 698 O O . GLN A 1 88 ? 2.156 -20.146 5.254 1.00 85.75 88 GLN A O 1
ATOM 703 N N . LYS A 1 89 ? 1.106 -18.436 6.254 1.00 84.50 89 LYS A N 1
ATOM 704 C CA . LYS A 1 89 ? 0.086 -19.270 6.899 1.00 84.50 89 LYS A CA 1
ATOM 705 C C . LYS A 1 89 ? -0.887 -19.902 5.894 1.00 84.50 89 LYS A C 1
ATOM 707 O O . LYS A 1 89 ? -1.304 -21.036 6.096 1.00 84.50 89 LYS A O 1
ATOM 712 N N . LYS A 1 90 ? -1.261 -19.206 4.815 1.00 80.19 90 LYS A N 1
ATOM 713 C CA . LYS A 1 90 ? -2.108 -19.778 3.747 1.00 80.19 90 LYS A CA 1
ATOM 714 C C . LYS A 1 90 ? -1.357 -20.842 2.933 1.00 80.19 90 LYS A C 1
ATOM 716 O O . LYS A 1 90 ? -1.940 -21.868 2.581 1.00 80.19 90 LYS A O 1
ATOM 721 N N . GLU A 1 91 ? -0.070 -20.633 2.677 1.00 74.25 91 GLU A N 1
ATOM 722 C CA . GLU A 1 91 ? 0.787 -21.580 1.951 1.00 74.25 91 GLU A CA 1
ATOM 723 C C . GLU A 1 91 ? 1.079 -22.853 2.757 1.00 74.25 91 GLU A C 1
ATOM 725 O O . GLU A 1 91 ? 1.083 -23.940 2.190 1.00 74.25 91 GLU A O 1
ATOM 730 N N . SER A 1 92 ? 1.241 -22.769 4.082 1.00 61.94 92 SER A N 1
ATOM 731 C CA . SER A 1 92 ? 1.451 -23.963 4.918 1.00 61.94 92 SER A CA 1
ATOM 732 C C . SER A 1 92 ? 0.208 -24.853 5.053 1.00 61.94 92 SER A C 1
ATOM 734 O O . SER A 1 92 ? 0.329 -26.047 5.321 1.00 61.94 92 SER A O 1
ATOM 736 N N . VAL A 1 93 ? -0.986 -24.294 4.837 1.00 64.06 93 VAL A N 1
ATOM 737 C CA . VAL A 1 93 ? -2.271 -25.012 4.911 1.00 64.06 93 VAL A CA 1
ATOM 738 C C . VAL A 1 93 ? -2.671 -25.624 3.561 1.00 64.06 93 VAL A C 1
ATOM 740 O O . VAL A 1 93 ? -3.470 -26.560 3.518 1.00 64.06 93 VAL A O 1
ATOM 743 N N . THR A 1 94 ? -2.106 -25.151 2.449 1.00 49.56 94 THR A N 1
ATOM 744 C CA . THR A 1 94 ? -2.409 -25.670 1.111 1.00 49.56 94 THR A CA 1
ATOM 745 C C . THR A 1 94 ? -1.278 -26.580 0.621 1.00 49.56 94 THR A C 1
ATOM 747 O O . THR A 1 94 ? -0.185 -26.098 0.335 1.00 49.56 94 THR A O 1
ATOM 750 N N . PRO A 1 95 ? -1.486 -27.907 0.479 1.00 49.94 95 PRO A N 1
ATOM 751 C CA . PRO A 1 95 ? -0.477 -28.751 -0.140 1.00 49.94 95 PRO A CA 1
ATOM 752 C C . PRO A 1 95 ? -0.326 -28.310 -1.596 1.00 49.94 95 PRO A C 1
ATOM 754 O O . PRO A 1 95 ? -1.246 -28.440 -2.407 1.00 49.94 95 PRO A O 1
ATOM 757 N N . SER A 1 96 ? 0.839 -27.740 -1.897 1.00 44.84 96 SER A N 1
ATOM 758 C CA . SER A 1 96 ? 1.229 -27.260 -3.216 1.00 44.84 96 SER A CA 1
ATOM 759 C C . SER A 1 96 ? 1.067 -28.388 -4.241 1.00 44.84 96 SER A C 1
ATOM 761 O O . SER A 1 96 ? 1.877 -29.315 -4.311 1.00 44.84 96 SER A O 1
ATOM 763 N N . LYS A 1 97 ? -0.017 -28.347 -5.026 1.00 43.12 97 LYS A N 1
ATOM 764 C CA . LYS A 1 97 ? -0.181 -29.205 -6.200 1.00 43.12 97 LYS A CA 1
ATOM 765 C C . LYS A 1 97 ? 0.845 -28.747 -7.231 1.00 43.12 97 LYS A C 1
ATOM 767 O O . LYS A 1 97 ? 0.574 -27.859 -8.032 1.00 43.12 97 LYS A O 1
ATOM 772 N N . LYS A 1 98 ? 2.030 -29.357 -7.205 1.00 44.06 98 LYS A N 1
ATOM 773 C CA . LYS A 1 98 ? 2.957 -29.325 -8.335 1.00 44.06 98 LYS A CA 1
ATOM 774 C C . LYS A 1 98 ? 2.240 -29.987 -9.507 1.00 44.06 98 LYS A C 1
ATOM 776 O O . LYS A 1 98 ? 2.075 -31.203 -9.533 1.00 44.06 98 LYS A O 1
ATOM 781 N N . VAL A 1 99 ? 1.740 -29.176 -10.430 1.00 42.97 99 VAL A N 1
ATOM 782 C CA . VAL A 1 99 ? 1.126 -29.663 -11.662 1.00 42.97 99 VAL A CA 1
ATOM 783 C C . VAL A 1 99 ? 2.267 -30.119 -12.564 1.00 42.97 99 VAL A C 1
ATOM 785 O O . VAL A 1 99 ? 2.927 -29.317 -13.218 1.00 42.97 99 VAL A O 1
ATOM 788 N N . THR A 1 100 ? 2.562 -31.416 -12.540 1.00 43.94 100 THR A N 1
ATOM 789 C CA . THR A 1 100 ? 3.397 -32.060 -13.553 1.00 43.94 100 THR A CA 1
ATOM 790 C C . THR A 1 100 ? 2.566 -32.149 -14.828 1.00 43.94 100 THR A C 1
ATOM 792 O O . THR A 1 100 ? 1.822 -33.107 -15.023 1.00 43.94 100 THR A O 1
ATOM 795 N N . ASN A 1 101 ? 2.650 -31.131 -15.684 1.00 36.59 101 ASN A N 1
ATOM 796 C CA . ASN A 1 101 ? 2.111 -31.234 -17.033 1.00 36.59 101 ASN A CA 1
ATOM 797 C C . ASN A 1 101 ? 3.111 -32.003 -17.900 1.00 36.59 101 ASN A C 1
ATOM 799 O O . ASN A 1 101 ? 4.203 -31.531 -18.209 1.00 36.59 101 ASN A O 1
ATOM 803 N N . LEU A 1 102 ? 2.709 -33.226 -18.235 1.00 40.88 102 LEU A N 1
ATOM 804 C CA . LEU A 1 102 ? 3.305 -34.080 -19.249 1.00 40.88 102 LEU A CA 1
ATOM 805 C C . LEU A 1 102 ? 3.280 -33.394 -20.626 1.00 40.88 102 LEU A C 1
ATOM 807 O O . LEU A 1 102 ? 2.235 -32.948 -21.085 1.00 40.88 102 LEU A O 1
ATOM 811 N N . ASN A 1 103 ? 4.438 -33.427 -21.288 1.00 43.47 103 ASN A N 1
ATOM 812 C CA . ASN A 1 103 ? 4.626 -33.507 -22.738 1.00 43.47 103 ASN A CA 1
ATOM 813 C C . ASN A 1 103 ? 3.975 -32.435 -23.629 1.00 43.47 103 ASN A C 1
ATOM 815 O O . ASN A 1 103 ? 3.042 -32.720 -24.369 1.00 43.47 103 ASN A O 1
ATOM 819 N N . THR A 1 104 ? 4.625 -31.276 -23.720 1.00 38.91 104 THR A N 1
ATOM 820 C CA . THR A 1 104 ? 4.907 -30.615 -25.009 1.00 38.91 104 THR A CA 1
ATOM 821 C C . THR A 1 104 ? 6.254 -29.920 -24.868 1.00 38.91 104 THR A C 1
ATOM 823 O O . THR A 1 104 ? 6.449 -29.232 -23.869 1.00 38.91 104 THR A O 1
ATOM 826 N N . GLU A 1 105 ? 7.171 -30.140 -25.814 1.00 48.38 105 GLU A N 1
ATOM 827 C CA . GLU A 1 105 ? 8.529 -29.573 -25.880 1.00 48.38 105 GLU A CA 1
ATOM 828 C 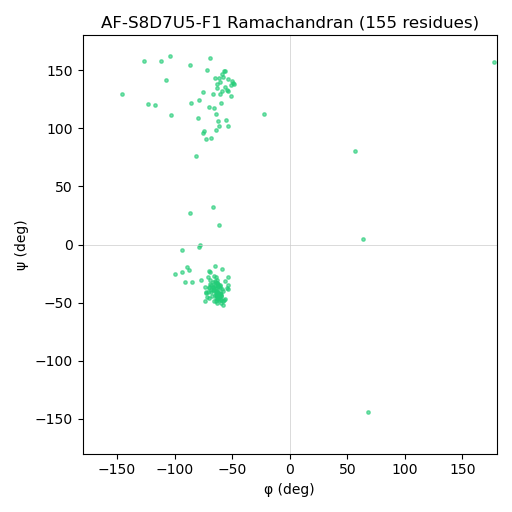C . GLU A 1 105 ? 8.700 -28.277 -25.076 1.00 48.38 105 GLU A C 1
ATOM 830 O O . GLU A 1 105 ? 8.132 -27.231 -25.402 1.00 48.38 105 GLU A O 1
ATOM 835 N N . THR A 1 106 ? 9.493 -28.361 -24.011 1.00 47.50 106 THR A N 1
ATOM 836 C CA . THR A 1 106 ? 9.841 -27.239 -23.145 1.00 47.50 106 THR A CA 1
ATOM 837 C C . THR A 1 106 ? 10.437 -26.114 -23.983 1.00 47.50 106 THR A C 1
ATOM 839 O O . THR A 1 106 ? 11.571 -26.200 -24.454 1.00 47.50 106 THR A O 1
ATOM 842 N N . ARG A 1 107 ? 9.668 -25.040 -24.177 1.00 57.59 107 ARG A N 1
ATOM 843 C CA . ARG A 1 107 ? 10.202 -23.758 -24.635 1.00 57.59 107 ARG A CA 1
ATOM 844 C C . ARG A 1 107 ? 11.171 -23.281 -23.551 1.00 57.59 107 ARG A C 1
ATOM 846 O O . ARG A 1 107 ? 10.736 -22.885 -22.479 1.00 57.59 107 ARG A O 1
ATOM 853 N N . SER A 1 108 ? 12.471 -23.355 -23.819 1.00 56.12 108 SER A N 1
ATOM 854 C CA . SER A 1 108 ? 13.527 -22.795 -22.962 1.00 56.12 108 SER A CA 1
ATOM 855 C C . SER A 1 108 ? 13.665 -21.276 -23.114 1.00 56.12 108 SER A C 1
ATOM 857 O O . SER A 1 108 ? 14.497 -20.656 -22.456 1.00 56.12 108 SER A O 1
ATOM 859 N N . CYS A 1 109 ? 12.857 -20.658 -23.979 1.00 54.38 109 CYS A N 1
ATOM 860 C CA . CYS A 1 109 ? 12.815 -19.212 -24.118 1.00 54.38 109 CYS A CA 1
ATOM 861 C C . CYS A 1 109 ? 12.059 -18.603 -22.928 1.00 54.38 109 CYS A C 1
ATOM 863 O O . CYS A 1 109 ? 10.940 -19.048 -22.648 1.00 54.38 109 CYS A O 1
ATOM 865 N N . PRO A 1 110 ? 12.614 -17.569 -22.271 1.00 56.53 110 PRO A N 1
ATOM 866 C CA . PRO A 1 110 ? 11.849 -16.734 -21.360 1.00 56.53 110 PRO A CA 1
ATOM 867 C C . PRO A 1 110 ? 10.586 -16.266 -22.076 1.00 56.53 110 PRO A C 1
ATOM 869 O O . PRO A 1 110 ? 10.651 -15.774 -23.205 1.00 56.53 110 PRO A O 1
ATOM 872 N N . ILE A 1 111 ? 9.434 -16.475 -21.447 1.00 59.22 111 ILE A N 1
ATOM 873 C CA . ILE A 1 111 ? 8.183 -15.905 -21.934 1.00 59.22 111 ILE A CA 1
ATOM 874 C C . ILE A 1 111 ? 8.358 -14.390 -21.770 1.00 59.22 111 ILE A C 1
ATOM 876 O O . ILE A 1 111 ? 8.599 -13.958 -20.644 1.00 59.22 111 ILE A O 1
ATOM 880 N N . PRO A 1 112 ? 8.339 -13.588 -22.851 1.00 60.78 112 PRO A N 1
ATOM 881 C CA . PRO A 1 112 ? 8.361 -12.139 -22.696 1.00 60.78 112 PRO A CA 1
ATOM 882 C C . PRO A 1 112 ? 7.157 -11.736 -21.838 1.00 60.78 112 PRO A C 1
ATOM 884 O O . PRO A 1 112 ? 6.098 -12.338 -21.996 1.00 60.78 112 PRO A O 1
ATOM 887 N N . ASP A 1 113 ? 7.303 -10.725 -20.975 1.00 62.88 113 ASP A N 1
ATOM 888 C CA . ASP A 1 113 ? 6.280 -10.231 -20.023 1.00 62.88 113 ASP A CA 1
ATOM 889 C C . ASP A 1 113 ? 4.978 -9.696 -20.681 1.00 62.88 113 ASP A C 1
ATOM 891 O O . ASP A 1 113 ? 4.197 -8.968 -20.071 1.00 62.88 113 ASP A O 1
ATOM 895 N N . GLY A 1 114 ? 4.727 -10.029 -21.947 1.00 73.38 114 GLY A N 1
ATOM 896 C CA . GLY A 1 114 ? 3.491 -9.745 -22.652 1.00 73.38 114 GLY A CA 1
ATOM 897 C C . GLY A 1 114 ? 2.333 -10.618 -22.173 1.00 73.38 114 GLY A C 1
ATOM 898 O O . GLY A 1 114 ? 2.497 -11.771 -21.769 1.00 73.38 114 GLY A O 1
ATOM 899 N N . LEU A 1 115 ? 1.130 -10.053 -22.264 1.00 76.56 115 LEU A N 1
ATOM 900 C CA . LEU A 1 115 ? -0.120 -10.789 -22.112 1.00 76.56 115 LEU A CA 1
ATOM 901 C C . LEU A 1 115 ? -0.123 -11.987 -23.089 1.00 76.56 115 LEU A C 1
ATOM 903 O O . LEU A 1 115 ? 0.381 -11.844 -24.209 1.00 76.56 115 LEU A O 1
ATOM 907 N N . PRO A 1 116 ? -0.656 -13.168 -22.715 1.00 76.69 116 PRO A N 1
ATOM 908 C CA . PRO A 1 116 ? -0.847 -14.241 -23.684 1.00 76.69 116 PRO A CA 1
ATOM 909 C C . PRO A 1 116 ? -1.659 -13.709 -24.869 1.00 76.69 116 PRO A C 1
ATOM 911 O O . PRO A 1 116 ? -2.677 -13.049 -24.658 1.00 76.69 116 PRO A O 1
ATOM 914 N N . LYS A 1 117 ? -1.192 -13.992 -26.093 1.00 78.19 117 LYS A N 1
ATOM 915 C CA . LYS A 1 117 ? -1.875 -13.573 -27.323 1.00 78.19 117 LYS A CA 1
ATOM 916 C C . LYS A 1 117 ? -3.343 -13.976 -27.275 1.00 78.19 117 LYS A C 1
ATOM 918 O O . LYS A 1 117 ? -3.678 -15.088 -26.855 1.00 78.19 117 LYS A O 1
ATOM 923 N N . THR A 1 118 ? -4.199 -13.064 -27.706 1.00 85.62 118 THR A N 1
ATOM 924 C CA . THR A 1 118 ? -5.625 -13.326 -27.879 1.00 85.62 118 THR A CA 1
ATOM 925 C C . THR A 1 118 ? -5.851 -14.293 -29.045 1.00 85.62 118 THR A C 1
ATOM 927 O O . THR A 1 118 ? -4.980 -14.478 -29.894 1.00 85.62 118 THR A O 1
ATOM 930 N N . GLN A 1 119 ? -7.018 -14.942 -29.092 1.00 87.12 119 GLN A N 1
ATOM 931 C CA . GLN A 1 119 ? -7.341 -15.861 -30.191 1.00 87.12 119 GLN A CA 1
ATOM 932 C C . GLN A 1 119 ? -7.345 -15.143 -31.550 1.00 87.12 119 GLN A C 1
ATOM 934 O O . GLN A 1 119 ? -6.861 -15.691 -32.531 1.00 87.12 119 GLN A O 1
ATOM 939 N N . GL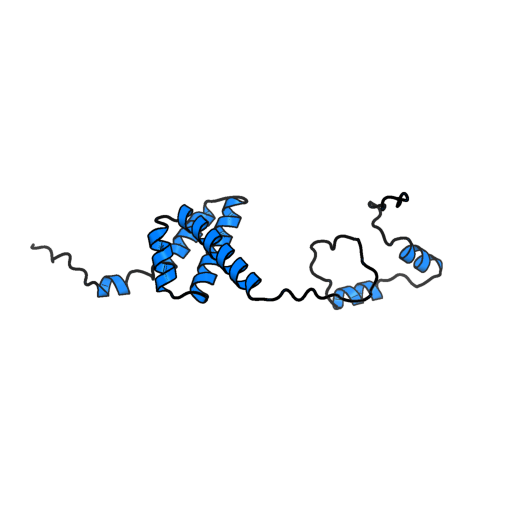U A 1 120 ? -7.823 -13.899 -31.574 1.00 89.75 120 GLU A N 1
ATOM 940 C CA . GLU A 1 120 ? -7.843 -13.044 -32.763 1.00 89.75 120 GLU A CA 1
ATOM 941 C C . GLU A 1 120 ? -6.428 -12.791 -33.306 1.00 89.75 120 GLU A C 1
ATOM 943 O O . GLU A 1 120 ? -6.174 -13.026 -34.484 1.00 89.75 120 GLU A O 1
ATOM 948 N N . GLU A 1 121 ? -5.466 -12.447 -32.443 1.00 84.50 121 GLU A N 1
ATOM 949 C CA . GLU A 1 121 ? -4.065 -12.242 -32.849 1.00 84.50 121 GLU A CA 1
ATOM 950 C C . GLU A 1 121 ? -3.407 -13.520 -33.393 1.00 84.50 121 GLU A C 1
ATOM 952 O O . GLU A 1 121 ? -2.558 -13.461 -34.284 1.00 84.50 121 GLU A O 1
ATOM 957 N N . LEU A 1 122 ? -3.780 -14.694 -32.871 1.00 87.31 122 LEU A N 1
ATOM 958 C CA . LEU A 1 122 ? -3.265 -15.970 -33.378 1.00 87.31 122 LEU A CA 1
ATOM 959 C C . LEU A 1 122 ? -3.783 -16.274 -34.789 1.00 87.31 122 LEU A C 1
ATOM 961 O O . LEU A 1 122 ? -3.022 -16.765 -35.628 1.00 87.31 122 LEU A O 1
ATOM 965 N N . ASP A 1 123 ? -5.050 -15.963 -35.050 1.00 88.38 123 ASP A N 1
ATOM 966 C CA . ASP A 1 123 ? -5.696 -16.192 -36.341 1.00 88.38 123 ASP A CA 1
ATOM 967 C C . ASP A 1 123 ? -5.194 -15.179 -37.397 1.00 88.38 123 ASP A C 1
ATOM 969 O O . ASP A 1 123 ? -4.949 -15.533 -38.557 1.00 88.38 123 ASP A O 1
ATOM 973 N N . GLU A 1 124 ? -4.939 -13.928 -37.002 1.00 89.88 124 GLU A N 1
ATOM 974 C CA . GLU A 1 124 ? -4.292 -12.911 -37.844 1.00 89.88 124 GLU A CA 1
ATOM 975 C C . GLU A 1 124 ? -2.859 -13.301 -38.224 1.00 89.88 124 GLU A C 1
ATOM 977 O O . GLU A 1 124 ? -2.466 -13.214 -39.389 1.00 89.88 124 GLU A O 1
ATOM 982 N N . GLU A 1 125 ? -2.075 -13.806 -37.269 1.00 84.88 125 GLU A N 1
ATOM 983 C CA . GLU A 1 125 ? -0.730 -14.309 -37.548 1.00 84.88 125 GLU A CA 1
ATOM 984 C C . GLU A 1 125 ? -0.742 -15.513 -38.483 1.00 84.88 125 GLU A C 1
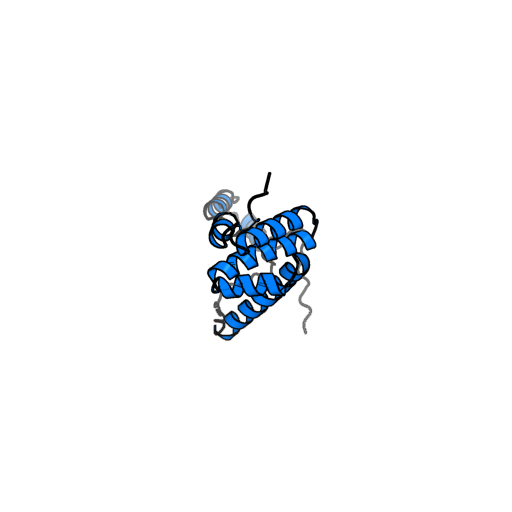ATOM 986 O O . GLU A 1 125 ? 0.190 -15.685 -39.266 1.00 84.88 125 GLU A O 1
ATOM 991 N N . GLU A 1 126 ? -1.772 -16.357 -38.410 1.00 84.00 126 GLU A N 1
ATOM 992 C CA . GLU A 1 126 ? -1.947 -17.483 -39.318 1.00 84.00 126 GLU A CA 1
ATOM 993 C C . GLU A 1 126 ? -2.302 -17.043 -40.735 1.00 84.00 126 GLU A C 1
ATOM 995 O O . GLU A 1 126 ? -1.685 -17.512 -41.695 1.00 84.00 126 GLU A O 1
ATOM 1000 N N . THR A 1 127 ? -3.239 -16.114 -40.868 1.00 85.62 127 THR A N 1
ATOM 1001 C CA . THR A 1 127 ? -3.672 -15.594 -42.169 1.00 85.62 127 THR A CA 1
ATOM 1002 C C . THR A 1 127 ? -2.615 -14.713 -42.837 1.00 85.62 127 THR A C 1
ATOM 1004 O O . THR A 1 127 ? -2.519 -14.702 -44.064 1.00 85.62 127 THR A O 1
ATOM 1007 N N . ALA A 1 128 ? -1.759 -14.045 -42.059 1.00 83.00 128 ALA A N 1
ATOM 1008 C CA . ALA A 1 128 ? -0.635 -13.253 -42.555 1.00 83.00 128 ALA A CA 1
ATOM 1009 C C . ALA A 1 128 ? 0.596 -14.092 -42.966 1.00 83.00 128 ALA A C 1
ATOM 1011 O O . ALA A 1 128 ? 1.595 -13.537 -43.440 1.00 83.00 128 ALA A O 1
ATOM 1012 N N . LYS A 1 129 ? 0.572 -15.426 -42.800 1.00 80.31 129 LYS A N 1
ATOM 1013 C CA . LYS A 1 129 ? 1.690 -16.296 -43.203 1.00 80.31 129 LYS A CA 1
ATOM 1014 C C . LYS A 1 129 ? 1.907 -16.223 -44.715 1.00 80.31 129 LYS A C 1
ATOM 1016 O O . LYS A 1 129 ? 0.982 -16.364 -45.511 1.00 80.31 129 LYS A O 1
ATOM 1021 N N . MET A 1 130 ? 3.173 -16.099 -45.121 1.00 82.44 130 MET A N 1
ATOM 1022 C CA . MET A 1 130 ? 3.541 -16.302 -46.523 1.00 82.44 130 MET A CA 1
ATOM 1023 C C . MET A 1 130 ? 3.152 -17.717 -46.982 1.00 82.44 130 MET A C 1
ATOM 1025 O O . MET A 1 130 ? 3.283 -18.652 -46.185 1.00 82.44 130 MET A O 1
ATOM 1029 N N . PRO A 1 131 ? 2.766 -17.896 -48.261 1.00 81.06 131 PRO A N 1
ATOM 1030 C CA . PRO A 1 131 ? 2.427 -19.198 -48.818 1.00 81.06 131 PRO A CA 1
ATOM 1031 C C . PRO A 1 131 ? 3.489 -20.261 -48.518 1.00 81.06 131 PRO A C 1
ATOM 1033 O O . PRO A 1 131 ? 4.704 -20.018 -48.593 1.00 81.06 131 PRO A O 1
ATOM 1036 N N . ASP A 1 132 ? 3.019 -21.459 -48.191 1.00 78.06 132 ASP A N 1
ATOM 1037 C CA . ASP A 1 132 ? 3.873 -22.573 -47.803 1.00 78.06 132 ASP A CA 1
ATOM 1038 C C . ASP A 1 132 ? 4.586 -23.158 -49.028 1.00 78.06 132 ASP A C 1
ATOM 1040 O O . ASP A 1 132 ? 4.059 -23.977 -49.775 1.00 78.06 132 ASP A O 1
ATOM 1044 N N . SER A 1 133 ? 5.834 -22.734 -49.215 1.00 86.62 133 SER A N 1
ATOM 1045 C CA . SER A 1 133 ? 6.798 -23.326 -50.136 1.00 86.62 133 SER A CA 1
ATOM 1046 C C . SER A 1 133 ? 7.819 -24.157 -49.345 1.00 86.62 133 SER A C 1
ATOM 1048 O O . SER A 1 133 ? 7.997 -23.947 -48.137 1.00 86.62 133 SER A O 1
ATOM 1050 N N . PRO A 1 134 ? 8.563 -25.074 -49.992 1.00 85.12 134 PRO A N 1
ATOM 1051 C CA . PRO A 1 134 ? 9.632 -25.822 -49.326 1.00 85.12 134 PRO A CA 1
ATOM 1052 C C . PRO A 1 134 ? 10.646 -24.901 -48.629 1.00 85.12 134 PRO A C 1
ATOM 1054 O O . PRO A 1 134 ? 11.141 -25.223 -47.549 1.00 85.12 134 PRO A O 1
ATOM 1057 N N . PHE A 1 135 ? 10.902 -23.735 -49.230 1.00 81.75 135 PHE A N 1
ATOM 1058 C CA . PHE A 1 135 ? 11.834 -22.728 -48.739 1.00 81.75 135 PHE A CA 1
ATOM 1059 C C . PHE A 1 135 ? 11.298 -21.968 -47.515 1.00 81.75 135 PHE A C 1
ATOM 1061 O O . PHE A 1 135 ? 11.981 -21.889 -46.496 1.00 81.75 135 PHE A O 1
ATOM 1068 N N . THR A 1 136 ? 10.057 -21.472 -47.552 1.00 81.12 136 THR A N 1
ATOM 1069 C CA . THR A 1 136 ? 9.453 -20.745 -46.414 1.00 81.12 136 THR A CA 1
ATOM 1070 C C . THR A 1 136 ? 9.219 -21.658 -45.208 1.00 81.12 136 THR A C 1
ATOM 1072 O O . THR A 1 136 ? 9.402 -21.239 -44.062 1.00 81.12 136 THR A O 1
ATOM 1075 N N . ARG A 1 137 ? 8.925 -22.944 -45.445 1.00 81.69 137 ARG A N 1
ATOM 1076 C CA . ARG A 1 137 ? 8.866 -23.965 -44.389 1.00 81.69 137 ARG A CA 1
ATOM 1077 C C . ARG A 1 137 ? 10.222 -24.180 -43.709 1.00 81.69 137 ARG A C 1
ATOM 1079 O O . ARG A 1 137 ? 10.271 -24.239 -42.481 1.00 81.69 137 ARG A O 1
ATOM 1086 N N . LEU A 1 138 ? 11.311 -24.258 -44.479 1.00 83.38 138 LEU A N 1
ATOM 1087 C CA . LEU A 1 138 ? 12.668 -24.385 -43.935 1.00 83.38 138 LEU A CA 1
ATOM 1088 C C . LEU A 1 138 ? 13.052 -23.168 -43.084 1.00 83.38 138 LEU A C 1
ATOM 1090 O O . LEU A 1 138 ? 13.569 -23.339 -41.980 1.00 83.38 138 LEU A O 1
ATOM 1094 N N . LEU A 1 139 ? 12.770 -21.955 -43.5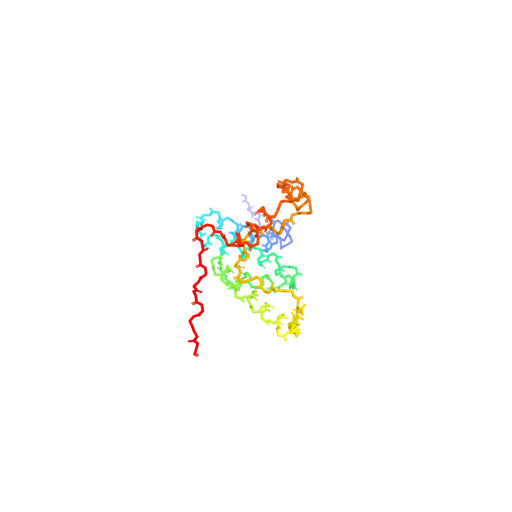72 1.00 81.19 139 LEU A N 1
ATOM 1095 C CA . LEU A 1 139 ? 13.074 -20.719 -42.849 1.00 81.19 139 LEU A CA 1
ATOM 1096 C C . LEU A 1 139 ? 12.353 -20.645 -41.502 1.00 81.19 139 LEU A C 1
ATOM 1098 O O . LEU A 1 139 ? 12.980 -20.293 -40.512 1.00 81.19 139 LEU A O 1
ATOM 1102 N N . ARG A 1 140 ? 11.080 -21.047 -41.420 1.00 80.06 140 ARG A N 1
ATOM 1103 C CA . ARG A 1 140 ? 10.359 -21.087 -40.134 1.00 80.06 140 ARG A CA 1
ATOM 1104 C C . ARG A 1 140 ? 10.914 -22.139 -39.176 1.00 80.06 140 ARG A C 1
ATOM 1106 O O . ARG A 1 140 ? 11.044 -21.867 -37.989 1.00 80.06 140 ARG A O 1
ATOM 1113 N N . ALA A 1 141 ? 11.287 -23.313 -39.685 1.00 77.88 141 ALA A N 1
ATOM 1114 C CA . ALA A 1 141 ? 11.893 -24.355 -38.857 1.00 77.88 141 ALA A CA 1
ATOM 1115 C C . ALA A 1 141 ? 13.267 -23.937 -38.297 1.00 77.88 141 ALA A C 1
ATOM 1117 O O . ALA A 1 141 ? 13.627 -24.330 -37.189 1.00 77.88 141 ALA A O 1
ATOM 1118 N N . ARG A 1 142 ? 14.039 -23.145 -39.055 1.00 77.38 142 ARG A N 1
ATOM 1119 C CA . ARG A 1 142 ? 15.394 -22.696 -38.684 1.00 77.38 142 ARG A CA 1
ATOM 1120 C C . ARG A 1 142 ? 15.429 -21.335 -37.979 1.00 77.38 142 ARG A C 1
ATOM 1122 O O . ARG A 1 142 ? 16.356 -21.090 -37.221 1.00 77.38 142 ARG A O 1
ATOM 1129 N N . GLY A 1 143 ? 14.420 -20.489 -38.167 1.00 72.06 143 GLY A N 1
ATOM 1130 C CA . GLY A 1 143 ? 14.274 -19.161 -37.557 1.00 72.06 143 GLY A CA 1
ATOM 1131 C C . GLY A 1 143 ? 13.598 -19.170 -36.184 1.00 72.06 143 GLY A C 1
ATOM 1132 O O . GLY A 1 143 ? 12.955 -18.194 -35.816 1.00 72.06 143 GLY A O 1
ATOM 1133 N N . ARG A 1 144 ? 13.697 -20.278 -35.434 1.00 69.19 144 ARG A N 1
ATOM 1134 C CA . ARG A 1 144 ? 13.079 -20.430 -34.102 1.00 69.19 144 ARG A CA 1
ATOM 1135 C C . ARG A 1 144 ? 13.676 -19.471 -33.060 1.00 69.19 144 ARG A C 1
ATOM 1137 O O . ARG A 1 144 ? 13.039 -19.225 -32.042 1.00 69.19 144 ARG A O 1
ATOM 1144 N N . TYR A 1 145 ? 14.866 -18.929 -33.320 1.00 70.94 145 TYR A N 1
ATOM 1145 C CA . TYR A 1 145 ? 15.548 -17.975 -32.449 1.00 70.94 145 TYR A CA 1
ATOM 1146 C C . TYR A 1 145 ? 15.531 -16.559 -33.049 1.00 70.94 145 TYR A C 1
ATOM 1148 O O . TYR A 1 145 ? 15.680 -16.416 -34.267 1.00 70.94 145 TYR A O 1
ATOM 1156 N N . PRO A 1 146 ? 15.362 -15.508 -32.223 1.00 70.69 146 PRO A N 1
ATOM 1157 C CA . PRO A 1 146 ? 15.514 -14.124 -32.663 1.00 70.69 146 PRO A CA 1
ATOM 1158 C C . PRO A 1 146 ? 16.891 -13.872 -33.287 1.00 70.69 146 PRO A C 1
ATOM 1160 O O . PRO A 1 146 ? 17.880 -14.444 -32.846 1.00 70.69 146 PRO A O 1
ATOM 1163 N N . ALA A 1 147 ? 16.985 -12.947 -34.245 1.00 69.81 147 ALA A N 1
ATOM 1164 C CA . ALA A 1 147 ? 18.247 -12.638 -34.935 1.00 69.81 147 ALA A CA 1
ATOM 1165 C C . ALA A 1 147 ? 19.390 -12.176 -34.004 1.00 69.81 147 ALA 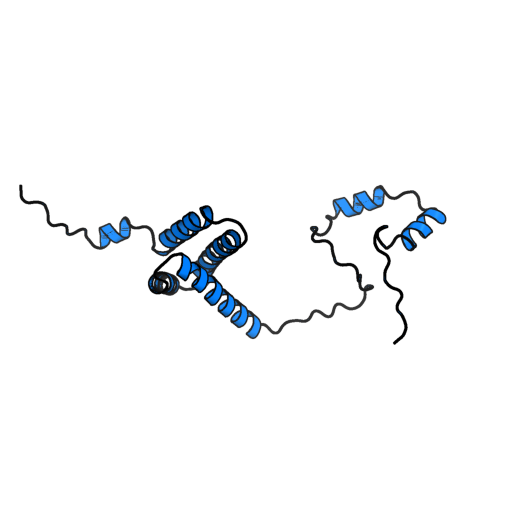A C 1
ATOM 1167 O O . ALA A 1 147 ? 20.558 -12.253 -34.374 1.00 69.81 147 ALA A O 1
ATOM 1168 N N . TRP A 1 148 ? 19.057 -11.690 -32.806 1.00 71.75 148 TRP A N 1
ATOM 1169 C CA . TRP A 1 148 ? 20.005 -11.237 -31.785 1.00 71.75 148 TRP A CA 1
ATOM 1170 C C . TRP A 1 148 ? 20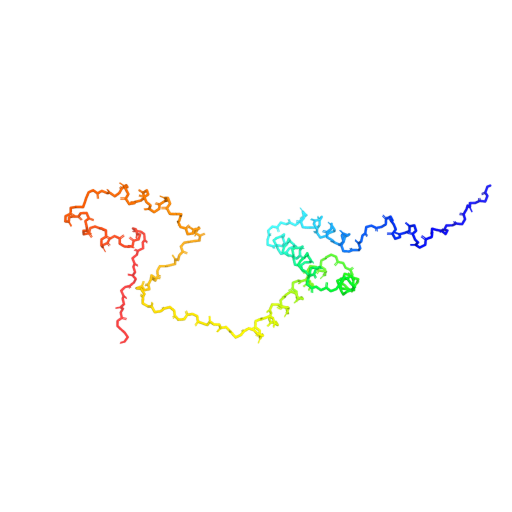.384 -12.326 -30.766 1.00 71.75 148 TRP A C 1
ATOM 1172 O O . TRP A 1 148 ? 21.229 -12.076 -29.910 1.00 71.75 148 TRP A O 1
ATOM 1182 N N . TYR A 1 149 ? 19.779 -13.517 -30.834 1.00 72.19 149 TYR A N 1
ATOM 1183 C CA . TYR A 1 149 ? 20.007 -14.604 -29.885 1.00 72.19 149 TYR A CA 1
ATOM 1184 C C . TYR A 1 149 ? 20.470 -15.879 -30.591 1.00 72.19 149 TYR A C 1
ATOM 1186 O O . TYR A 1 149 ? 19.748 -16.461 -31.398 1.00 72.19 149 TYR A O 1
ATOM 1194 N N . SER A 1 150 ? 21.651 -16.352 -30.203 1.00 72.19 150 SER A N 1
ATOM 1195 C CA . SER A 1 150 ? 22.167 -17.669 -30.570 1.00 72.19 150 SER A CA 1
ATOM 1196 C C . SER A 1 150 ? 22.336 -18.485 -29.291 1.00 72.19 150 SER A C 1
ATOM 1198 O O . SER A 1 150 ? 23.083 -18.048 -28.411 1.00 72.19 150 SER A O 1
ATOM 1200 N N . PRO A 1 151 ? 21.665 -19.642 -29.144 1.00 72.88 151 PRO A N 1
ATOM 1201 C CA . PRO A 1 151 ? 21.890 -20.502 -27.990 1.00 72.88 151 PRO A CA 1
ATOM 1202 C C . PRO A 1 151 ? 23.353 -20.962 -27.964 1.00 72.88 151 PRO A C 1
ATOM 1204 O O . PRO A 1 151 ? 23.942 -21.253 -29.009 1.00 72.88 151 PRO A O 1
ATOM 1207 N N . ALA A 1 152 ? 23.949 -20.999 -26.771 1.00 75.19 152 ALA A N 1
ATOM 1208 C CA . ALA A 1 152 ? 25.304 -21.504 -26.603 1.00 75.19 152 ALA A CA 1
ATOM 1209 C C . ALA A 1 152 ? 25.345 -22.996 -26.985 1.00 75.19 152 ALA A C 1
ATOM 1211 O O . ALA A 1 152 ? 24.418 -23.727 -26.627 1.00 75.19 152 ALA A O 1
ATOM 1212 N N . PRO A 1 153 ? 26.379 -23.460 -27.710 1.00 72.56 153 PRO A N 1
ATOM 1213 C CA . PRO A 1 153 ? 26.524 -24.876 -28.005 1.00 72.56 153 PRO A CA 1
ATOM 1214 C C . PRO A 1 153 ? 26.647 -25.648 -26.691 1.00 72.56 153 PRO A C 1
ATOM 1216 O O . PRO A 1 153 ? 27.445 -25.284 -25.818 1.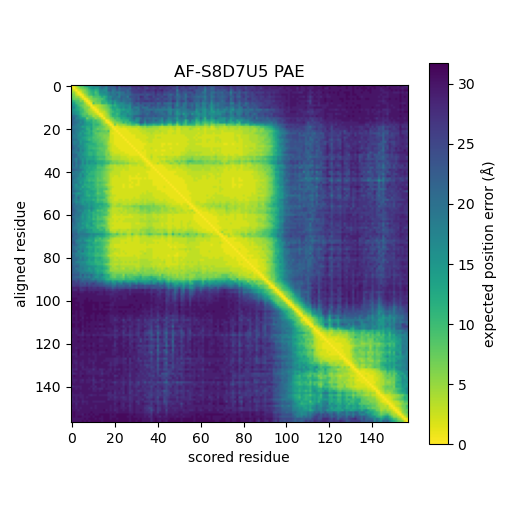00 72.56 153 PRO A O 1
ATOM 1219 N N . GLU A 1 154 ? 25.840 -26.700 -26.555 1.00 68.62 154 GLU A N 1
ATOM 1220 C CA . GLU A 1 154 ? 25.985 -27.660 -25.468 1.00 68.62 154 GLU A CA 1
ATOM 1221 C C . GLU A 1 154 ? 27.337 -28.347 -25.655 1.00 68.62 154 GLU A C 1
ATOM 1223 O O . GLU A 1 154 ? 27.512 -29.205 -26.516 1.00 68.62 154 GLU A O 1
ATOM 1228 N N . HIS A 1 155 ? 28.338 -27.871 -24.922 1.00 70.69 155 HIS A N 1
ATOM 1229 C CA . HIS A 1 155 ? 29.600 -28.568 -24.786 1.00 70.69 155 HIS A CA 1
ATOM 1230 C C . HIS A 1 155 ? 29.363 -29.680 -23.768 1.00 70.69 155 HIS A C 1
ATOM 1232 O O . HIS A 1 155 ? 28.842 -29.436 -22.681 1.00 70.69 155 HIS A O 1
ATOM 1238 N N . GLU A 1 156 ? 29.671 -30.900 -24.194 1.00 62.78 156 GLU A N 1
ATOM 1239 C CA . GLU A 1 156 ? 29.441 -32.145 -23.468 1.00 62.78 156 GLU A CA 1
ATOM 1240 C C . GLU A 1 156 ? 30.067 -32.097 -22.060 1.00 62.78 156 GLU A C 1
ATOM 1242 O O . GLU A 1 156 ? 31.210 -31.665 -21.892 1.00 62.78 156 GLU A O 1
ATOM 1247 N N . THR A 1 157 ? 29.285 -32.516 -21.060 1.00 52.31 157 THR A N 1
ATOM 1248 C CA . THR A 1 157 ? 29.728 -32.852 -19.693 1.00 52.31 157 THR A CA 1
ATOM 1249 C C . THR A 1 157 ? 30.698 -34.019 -19.672 1.00 52.31 157 THR A C 1
ATOM 1251 O O . THR A 1 157 ? 30.394 -35.016 -20.368 1.00 52.31 157 THR A O 1
#

Organism: NCBI:txid192259

pLDDT: mean 78.5, std 16.36, range [36.59, 97.0]

Solvent-accessible surface area (backbone atoms only — not comparable to full-atom values): 9958 Å² total; per-residue (Å²): 133,87,74,77,78,89,73,74,50,76,62,62,51,61,75,69,49,71,57,70,62,61,51,52,50,51,52,42,51,60,52,31,71,75,44,67,70,69,62,19,52,52,40,51,48,23,52,54,45,49,60,49,44,63,73,77,44,62,65,71,59,57,48,49,51,58,60,71,38,73,43,66,72,49,36,39,55,50,38,52,52,54,51,51,52,53,50,54,55,53,53,76,72,46,83,78,78,77,79,81,78,79,89,70,87,81,74,84,63,80,77,67,96,64,76,81,80,50,72,67,59,54,52,51,57,58,71,67,51,76,78,90,41,80,64,57,51,49,50,58,71,70,54,77,52,59,98,91,53,76,84,78,79,86,71,84,131

Mean predicted aligned error: 18.07 Å

Radius of gyration: 28.53 Å; Cα contacts (8 Å, |Δi|>4): 55; chains: 1; bounding box: 52×69×81 Å

Secondary structure (DSSP, 8-state):
-PPPP----HHHHHHHSPPHHHHHHHHHHHHHHH--HHHHHHHHHHHHHHHHHHHHS-HHHHHHHHHHH-SHHHHHHHHHHHHHHHHHHHHHHS---------S----SPPPSSPPPPHHHHHHHHHTSPP--HHHHHHHHH--S-TT--PPP----